Protein AF-A0A0P0FYY2-F1 (afdb_monomer_lite)

Organism: NCBI:txid246787

Radius of gyration: 13.15 Å; chains: 1; bounding box: 30×34×32 Å

Foldseek 3Di:
DDFDPDWDWAQFQVRDIDTFGKDFPPDADDQDQQKKKWKWFWADDPPDIATADIDIDNGVRVVSVCCVVPVVVSVVRGGMMTMDIGNDPVVVVVVSLRRLLRDDHNPSNVNPD

pLDDT: mean 89.32, std 8.77, range [57.56, 97.19]

Structure (mmCIF, N/CA/C/O backbone):
data_AF-A0A0P0FYY2-F1
#
_entry.id   AF-A0A0P0FYY2-F1
#
loop_
_atom_site.group_PDB
_atom_site.id
_atom_site.type_symbol
_atom_site.label_atom_id
_atom_site.label_alt_id
_atom_site.label_comp_id
_atom_site.label_asym_id
_atom_site.label_entity_id
_atom_site.label_seq_id
_atom_site.pdbx_PDB_ins_code
_atom_site.Cartn_x
_atom_site.Cartn_y
_atom_site.Cartn_z
_atom_site.occupancy
_atom_site.B_iso_or_equiv
_atom_site.auth_seq_id
_atom_site.auth_comp_id
_atom_site.auth_asym_id
_atom_site.auth_atom_id
_atom_site.pdbx_PDB_model_num
ATOM 1 N N . MET A 1 1 ? 0.618 16.946 -6.292 1.00 58.09 1 MET A N 1
ATOM 2 C CA . MET A 1 1 ? -0.198 16.665 -5.093 1.00 58.09 1 MET A CA 1
ATOM 3 C C . MET A 1 1 ? 0.631 16.918 -3.858 1.00 58.09 1 MET A C 1
ATOM 5 O O . MET A 1 1 ? 1.841 16.717 -3.945 1.00 58.09 1 MET A O 1
ATOM 9 N N . PRO A 1 2 ? 0.029 17.368 -2.750 1.00 66.56 2 PRO A N 1
ATOM 10 C CA . PRO A 1 2 ? 0.767 17.532 -1.512 1.00 66.56 2 PRO A CA 1
ATOM 11 C C . PRO A 1 2 ? 1.105 16.157 -0.928 1.00 66.56 2 PRO A C 1
ATOM 13 O O . PRO A 1 2 ? 0.234 15.304 -0.774 1.00 66.56 2 PRO A O 1
ATOM 16 N N . LEU A 1 3 ? 2.382 15.956 -0.610 1.00 69.25 3 LEU A N 1
ATOM 17 C CA . LEU A 1 3 ? 2.784 14.949 0.364 1.00 69.25 3 LEU A CA 1
ATOM 18 C C . LEU A 1 3 ? 2.114 15.304 1.696 1.00 69.25 3 LEU A C 1
ATOM 20 O O . LEU A 1 3 ? 2.135 16.473 2.093 1.00 69.25 3 LEU A O 1
ATOM 24 N N . VAL A 1 4 ? 1.529 14.322 2.375 1.00 71.56 4 VAL A N 1
ATOM 25 C CA . VAL A 1 4 ? 0.880 14.542 3.671 1.00 71.56 4 VAL A CA 1
ATOM 26 C C . VAL A 1 4 ? 1.762 13.987 4.781 1.00 71.56 4 VAL A C 1
ATOM 28 O O . VAL A 1 4 ? 2.378 12.938 4.636 1.00 71.56 4 VAL A O 1
ATOM 31 N N . THR A 1 5 ? 1.819 14.683 5.916 1.00 69.50 5 THR A N 1
ATOM 32 C CA . THR A 1 5 ? 2.609 14.297 7.098 1.00 69.50 5 THR A CA 1
ATOM 33 C C . THR A 1 5 ? 1.988 13.158 7.912 1.00 69.50 5 THR A C 1
ATOM 35 O O . THR A 1 5 ? 2.408 12.917 9.041 1.00 69.50 5 THR A O 1
ATOM 38 N N . ILE A 1 6 ? 0.980 12.464 7.379 1.00 76.81 6 ILE A N 1
ATOM 39 C CA . ILE A 1 6 ? 0.371 11.314 8.047 1.00 76.81 6 ILE A CA 1
ATOM 40 C C . ILE A 1 6 ? 1.313 10.118 7.885 1.00 76.81 6 ILE A C 1
ATOM 42 O O . ILE A 1 6 ? 1.547 9.697 6.752 1.00 76.81 6 ILE A O 1
ATOM 46 N N . PRO A 1 7 ? 1.839 9.539 8.980 1.00 80.25 7 PRO A N 1
ATOM 47 C CA . PRO A 1 7 ? 2.680 8.363 8.875 1.00 80.25 7 PRO A CA 1
ATOM 48 C C . PRO A 1 7 ? 1.823 7.127 8.582 1.00 80.25 7 PRO A C 1
ATOM 50 O O . PRO A 1 7 ? 0.819 6.861 9.260 1.00 80.25 7 PRO A O 1
ATOM 53 N N . LEU A 1 8 ? 2.266 6.352 7.595 1.00 89.56 8 LEU A N 1
ATOM 54 C CA . LEU A 1 8 ? 1.934 4.942 7.457 1.00 89.56 8 LEU A CA 1
ATOM 55 C C . LEU A 1 8 ? 3.217 4.150 7.715 1.00 89.56 8 LEU A C 1
ATOM 57 O O . LEU A 1 8 ? 4.142 4.162 6.902 1.00 89.56 8 LEU A O 1
ATOM 61 N N . GLN A 1 9 ? 3.251 3.501 8.873 1.00 89.56 9 GLN A N 1
ATOM 62 C CA . GLN A 1 9 ? 4.330 2.630 9.317 1.00 89.56 9 GLN A CA 1
ATOM 63 C C . GLN A 1 9 ? 3.756 1.220 9.401 1.00 89.56 9 GLN A C 1
ATOM 65 O O . GLN A 1 9 ? 2.776 1.005 10.118 1.00 89.56 9 GLN A O 1
ATOM 70 N N . LEU A 1 10 ? 4.334 0.287 8.648 1.00 94.81 10 LEU A N 1
ATOM 71 C CA . LEU A 1 10 ? 3.930 -1.118 8.654 1.00 94.81 10 LEU A CA 1
ATOM 72 C C . LEU A 1 10 ? 5.119 -1.994 9.024 1.00 94.81 10 LEU A C 1
ATOM 74 O O . LEU A 1 10 ? 6.254 -1.698 8.654 1.00 94.81 10 LEU A O 1
ATOM 78 N N . PHE A 1 11 ? 4.842 -3.088 9.723 1.00 96.25 11 PHE A N 1
ATOM 79 C CA . PHE A 1 11 ? 5.815 -4.146 9.953 1.00 96.25 11 PHE A CA 1
ATOM 80 C C . PHE A 1 11 ? 5.449 -5.324 9.062 1.00 96.25 11 PHE A C 1
ATOM 82 O O . PHE A 1 11 ? 4.296 -5.753 9.050 1.00 96.25 11 PHE A O 1
ATOM 89 N N . GLY A 1 12 ? 6.407 -5.820 8.288 1.00 95.88 12 GLY A N 1
ATOM 90 C CA . GLY A 1 12 ? 6.228 -7.077 7.573 1.00 95.88 12 GLY A CA 1
ATOM 91 C C . GLY A 1 12 ? 6.333 -8.274 8.516 1.00 95.88 12 GLY A C 1
ATOM 92 O O . GLY A 1 12 ? 6.660 -8.141 9.700 1.00 95.88 12 GLY A O 1
ATOM 93 N N . LYS A 1 13 ? 6.086 -9.471 7.989 1.00 96.38 13 LYS A N 1
ATOM 94 C CA . LYS A 1 13 ? 6.179 -10.730 8.738 1.00 96.38 13 LYS A CA 1
ATOM 95 C C . LYS A 1 13 ? 7.573 -10.967 9.315 1.00 96.38 13 LYS A C 1
ATOM 97 O O . LYS A 1 13 ? 7.709 -11.524 10.403 1.00 96.38 13 LYS A O 1
ATOM 102 N N . SER A 1 14 ? 8.606 -10.501 8.621 1.00 96.00 14 SER A N 1
ATOM 103 C CA . SER A 1 14 ? 9.998 -10.520 9.069 1.00 96.00 14 SER A CA 1
ATOM 104 C C . SER A 1 14 ? 10.301 -9.562 10.231 1.00 96.00 14 SER A C 1
ATOM 106 O O . SER A 1 14 ? 11.436 -9.529 10.705 1.00 96.00 14 SER A O 1
ATOM 108 N N . LEU A 1 15 ? 9.312 -8.783 10.693 1.00 95.62 15 LEU A N 1
ATOM 109 C CA . LEU A 1 15 ? 9.450 -7.659 11.628 1.00 95.62 15 LEU A CA 1
ATOM 110 C C . LEU A 1 15 ?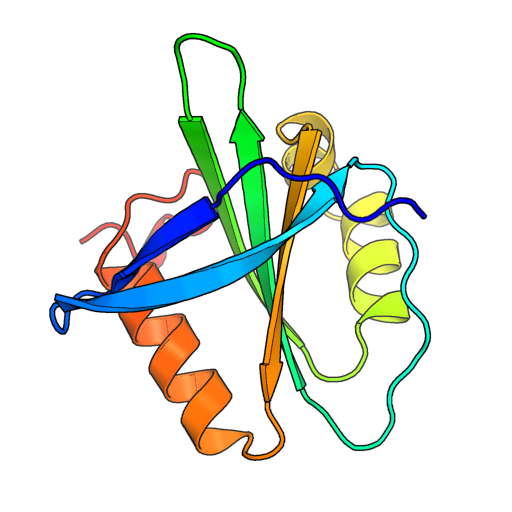 10.264 -6.483 11.067 1.00 95.62 15 LEU A C 1
ATOM 112 O O . LEU A 1 15 ? 10.586 -5.549 11.804 1.00 95.62 15 LEU A O 1
ATOM 116 N N . LYS A 1 16 ? 10.580 -6.498 9.767 1.00 96.94 16 LYS A N 1
ATOM 117 C CA . LYS A 1 16 ? 11.136 -5.341 9.068 1.00 96.94 16 LYS A CA 1
ATOM 118 C C . LYS A 1 16 ? 10.104 -4.219 9.034 1.00 96.94 16 LYS A C 1
ATOM 120 O O . LYS A 1 16 ? 8.931 -4.438 8.743 1.00 96.94 16 LYS A O 1
ATOM 125 N N . GLU A 1 17 ? 10.569 -3.013 9.322 1.00 96.38 17 GLU A N 1
ATOM 126 C CA . GLU A 1 17 ? 9.760 -1.804 9.279 1.00 96.38 17 GLU A CA 1
ATOM 127 C C . GLU A 1 17 ? 9.773 -1.179 7.877 1.00 96.38 17 GLU A C 1
ATOM 129 O O . GLU A 1 17 ? 10.832 -1.019 7.261 1.00 96.38 17 GLU A O 1
ATOM 134 N N . TYR A 1 18 ? 8.595 -0.776 7.402 1.00 96.44 18 TYR A N 1
ATOM 135 C CA . TYR A 1 18 ? 8.373 -0.130 6.115 1.00 96.44 18 TYR A CA 1
ATOM 136 C C . TYR A 1 18 ? 7.756 1.253 6.313 1.00 96.44 18 TYR A C 1
ATOM 138 O O . TYR A 1 18 ? 6.674 1.396 6.887 1.00 96.44 18 TYR A O 1
ATOM 146 N N . ASN A 1 19 ? 8.454 2.271 5.810 1.00 92.69 19 ASN A N 1
ATOM 147 C CA . ASN A 1 19 ? 8.070 3.673 5.922 1.00 92.69 19 ASN A CA 1
ATOM 148 C C . ASN A 1 19 ? 7.609 4.199 4.563 1.00 92.69 19 ASN A C 1
ATOM 150 O O . ASN A 1 19 ? 8.395 4.272 3.618 1.00 92.69 19 ASN A O 1
ATOM 154 N N . PHE A 1 20 ? 6.335 4.572 4.474 1.00 93.62 20 PHE A N 1
ATOM 155 C CA . PHE A 1 20 ? 5.716 4.993 3.222 1.00 93.62 20 PHE A CA 1
ATOM 156 C C . PHE A 1 20 ? 5.676 6.514 3.083 1.00 93.62 20 PHE A C 1
ATOM 158 O O . PHE A 1 20 ? 5.412 7.242 4.041 1.00 93.62 20 PHE A O 1
ATOM 165 N N . SER A 1 21 ? 5.846 6.992 1.850 1.00 92.12 21 SER A N 1
ATOM 166 C CA . SER A 1 21 ? 5.422 8.346 1.482 1.00 92.12 21 SER A CA 1
ATOM 167 C C . SER A 1 21 ? 3.915 8.345 1.235 1.00 92.12 21 SER A C 1
ATOM 169 O O . SER A 1 21 ? 3.442 7.570 0.408 1.00 92.12 21 SER A O 1
ATOM 171 N N . VAL A 1 22 ? 3.159 9.187 1.940 1.00 93.56 22 VAL A N 1
ATOM 172 C CA . VAL A 1 22 ? 1.686 9.148 1.934 1.00 93.56 22 VAL A CA 1
ATOM 173 C C . VAL A 1 22 ? 1.082 10.321 1.161 1.00 93.56 22 VAL A C 1
ATOM 175 O O . VAL A 1 22 ? 1.455 11.481 1.352 1.00 93.56 22 VAL A O 1
ATOM 178 N N . PHE A 1 23 ? 0.091 10.012 0.327 1.00 92.31 23 PHE A N 1
ATOM 179 C CA . PHE A 1 23 ? -0.674 10.962 -0.477 1.00 92.31 23 PHE A CA 1
ATOM 180 C C . PHE A 1 23 ? -2.178 10.770 -0.250 1.00 92.31 23 PHE A C 1
ATOM 182 O O . PHE A 1 23 ? -2.642 9.650 -0.050 1.00 92.31 23 PHE A O 1
ATOM 189 N N . THR A 1 24 ? -2.952 11.855 -0.295 1.00 92.69 24 THR A N 1
ATOM 190 C CA . THR A 1 24 ? -4.426 11.802 -0.326 1.00 92.69 24 THR A CA 1
ATOM 191 C C . THR A 1 24 ? -4.923 11.328 -1.682 1.00 92.69 24 THR A C 1
ATOM 193 O O . THR A 1 24 ? -4.372 11.741 -2.703 1.00 92.69 24 THR A O 1
ATOM 196 N N . LEU A 1 25 ? -6.003 10.550 -1.691 1.00 90.19 25 LEU A N 1
ATOM 197 C CA . LEU A 1 25 ? -6.736 10.221 -2.912 1.00 90.19 25 LEU A CA 1
ATOM 198 C C . LEU A 1 25 ? -7.750 11.330 -3.282 1.00 90.19 25 LEU A C 1
ATOM 200 O O . LEU A 1 25 ? -8.256 12.006 -2.381 1.00 90.19 25 LEU A O 1
ATOM 204 N N . PRO A 1 26 ? -8.067 11.525 -4.580 1.00 87.38 26 PRO A N 1
ATOM 205 C CA . PRO A 1 26 ? -7.492 10.828 -5.736 1.00 87.38 26 PRO A CA 1
ATOM 206 C C . PRO A 1 26 ? -6.036 11.237 -5.977 1.00 87.38 26 PRO A C 1
ATOM 208 O O . PRO A 1 26 ? -5.666 12.391 -5.740 1.00 87.38 26 PRO A O 1
ATOM 211 N N . ALA A 1 27 ? -5.219 10.282 -6.438 1.00 82.19 27 ALA A N 1
ATOM 212 C CA . ALA A 1 27 ? -3.788 10.485 -6.590 1.00 82.19 27 ALA A CA 1
ATOM 213 C C . ALA A 1 27 ? -3.259 10.211 -8.004 1.00 82.19 27 ALA A C 1
ATOM 215 O O . ALA A 1 27 ? -3.456 9.136 -8.550 1.00 82.19 27 ALA A O 1
ATOM 216 N N . THR A 1 28 ? -2.511 11.162 -8.570 1.00 80.12 28 THR A N 1
ATOM 217 C CA . THR A 1 28 ? -1.831 11.028 -9.868 1.00 80.12 28 THR A CA 1
ATOM 218 C C . THR A 1 28 ? -0.318 11.013 -9.694 1.00 80.12 28 THR A C 1
ATOM 220 O O . THR A 1 28 ? 0.254 11.950 -9.124 1.00 80.12 28 THR A O 1
ATOM 223 N N . PHE A 1 29 ? 0.345 10.013 -10.260 1.00 80.69 29 PHE A N 1
ATOM 224 C CA . PHE A 1 29 ? 1.801 9.890 -10.249 1.00 80.69 29 PHE A CA 1
ATOM 225 C C . PHE A 1 29 ? 2.350 10.092 -11.658 1.00 80.69 29 PHE A C 1
ATOM 227 O O . PHE A 1 29 ? 1.642 9.925 -12.649 1.00 80.69 29 PHE A O 1
ATOM 234 N N . LYS A 1 30 ? 3.617 10.496 -11.757 1.00 78.31 30 LYS A N 1
ATOM 235 C CA . LYS A 1 30 ? 4.309 10.531 -13.048 1.00 78.31 30 LYS A CA 1
ATOM 236 C C . LYS A 1 30 ? 4.927 9.158 -13.315 1.00 78.31 30 LYS A C 1
ATOM 238 O O . LYS A 1 30 ? 5.368 8.532 -12.352 1.00 78.31 30 LYS A O 1
ATOM 243 N N . PRO A 1 31 ? 5.002 8.709 -14.580 1.00 71.44 31 PRO A N 1
ATOM 244 C CA . PRO A 1 31 ? 5.804 7.545 -14.923 1.00 71.44 31 PRO A CA 1
ATOM 245 C C . PRO A 1 31 ? 7.242 7.761 -14.452 1.00 71.44 31 PRO A C 1
ATOM 247 O O . PRO A 1 31 ? 7.804 8.842 -14.654 1.00 71.44 31 PRO A O 1
ATOM 250 N N . VAL A 1 32 ? 7.827 6.744 -13.828 1.00 71.44 32 VAL A N 1
ATOM 251 C CA . VAL A 1 32 ? 9.249 6.730 -13.489 1.00 71.44 32 VAL A CA 1
ATOM 252 C C . VAL A 1 32 ? 9.823 5.460 -14.101 1.00 71.44 32 VAL A C 1
ATOM 254 O O . VAL A 1 32 ? 9.615 4.376 -13.576 1.00 71.44 32 VAL A O 1
ATOM 257 N N . GLU A 1 33 ? 10.485 5.591 -15.252 1.00 69.06 33 GLU A N 1
ATOM 258 C CA . GLU A 1 33 ? 10.857 4.450 -16.111 1.00 69.06 33 GLU A CA 1
ATOM 259 C C . GLU A 1 33 ? 11.850 3.466 -15.464 1.00 69.06 33 GLU A C 1
ATOM 261 O O . GLU A 1 33 ? 12.004 2.346 -15.941 1.00 69.06 33 GLU A O 1
ATOM 266 N N . GLU A 1 34 ? 12.501 3.855 -14.366 1.00 77.75 34 GLU A N 1
ATOM 267 C CA . GLU A 1 34 ? 13.577 3.084 -13.730 1.00 77.75 34 GLU A CA 1
ATOM 268 C C . GLU A 1 34 ? 13.189 2.446 -12.388 1.00 77.75 34 GLU A C 1
ATOM 270 O O . GLU A 1 34 ? 14.008 1.754 -11.784 1.00 77.75 34 GLU A O 1
ATOM 275 N N . PHE A 1 35 ? 11.966 2.670 -11.896 1.00 83.81 35 PHE A N 1
ATOM 276 C CA . PHE A 1 35 ? 11.573 2.224 -10.560 1.00 83.81 35 PHE A CA 1
ATOM 277 C C . PHE A 1 35 ? 10.246 1.474 -10.577 1.00 83.81 35 PHE A C 1
ATOM 279 O O . PHE A 1 35 ? 9.264 1.920 -11.164 1.00 83.81 35 PHE A O 1
ATOM 286 N N . GLY A 1 36 ? 10.203 0.357 -9.855 1.00 90.31 36 GLY A N 1
ATOM 287 C CA . GLY A 1 36 ? 8.945 -0.228 -9.415 1.00 90.31 36 GLY A CA 1
ATOM 288 C C . GLY A 1 36 ? 8.422 0.496 -8.178 1.00 90.31 36 GLY A C 1
ATOM 289 O O . GLY A 1 36 ? 9.185 1.116 -7.433 1.00 90.31 36 GLY A O 1
ATOM 290 N N . MET A 1 37 ? 7.119 0.417 -7.939 1.00 92.19 37 MET A N 1
ATOM 291 C CA . MET A 1 37 ? 6.494 0.989 -6.753 1.00 92.19 37 MET A CA 1
ATOM 292 C C . MET A 1 37 ? 5.706 -0.080 -6.022 1.00 92.19 37 MET A C 1
ATOM 294 O O . MET A 1 37 ? 4.877 -0.768 -6.614 1.00 92.19 37 MET A O 1
ATOM 298 N N . LEU A 1 38 ? 5.943 -0.162 -4.722 1.00 94.75 38 LEU A N 1
ATOM 299 C CA . LEU A 1 38 ? 5.055 -0.814 -3.779 1.00 94.75 38 LEU A CA 1
ATOM 300 C C . LEU A 1 38 ? 4.056 0.234 -3.290 1.00 94.75 38 LEU A C 1
ATOM 302 O O . LEU A 1 38 ? 4.470 1.315 -2.860 1.00 94.75 38 LEU A O 1
ATOM 306 N N . TYR A 1 39 ? 2.765 -0.074 -3.327 1.00 94.50 39 TYR A N 1
ATOM 307 C CA . TYR A 1 39 ? 1.716 0.806 -2.831 1.00 94.50 39 TYR A CA 1
ATOM 308 C C . TYR A 1 39 ? 0.764 0.104 -1.881 1.00 94.50 39 TYR A C 1
ATOM 310 O O . TYR A 1 39 ? 0.442 -1.071 -2.032 1.00 94.50 39 TYR A O 1
ATOM 318 N N . VAL A 1 40 ? 0.271 0.882 -0.924 1.00 96.31 40 VAL A N 1
ATOM 319 C CA . VAL A 1 40 ? -0.767 0.481 0.015 1.00 96.31 40 VAL A CA 1
ATOM 320 C C . VAL A 1 40 ? -1.897 1.496 -0.030 1.00 96.31 40 VAL A C 1
ATOM 322 O O . VAL A 1 40 ? -1.701 2.666 0.299 1.00 96.31 40 VAL A O 1
ATOM 325 N N . TYR A 1 41 ? -3.087 1.038 -0.399 1.00 96.44 41 TYR A N 1
ATOM 326 C CA . TYR A 1 41 ? -4.332 1.764 -0.202 1.00 96.44 41 TYR A CA 1
ATOM 327 C C . TYR A 1 41 ? -4.836 1.545 1.215 1.00 96.44 41 TYR A C 1
ATOM 329 O O . TYR A 1 41 ? -4.928 0.407 1.692 1.00 96.44 41 TYR A O 1
ATOM 337 N N . PHE A 1 42 ? -5.169 2.636 1.895 1.00 96.81 42 PHE A N 1
ATOM 338 C CA . PHE A 1 42 ? -5.658 2.564 3.259 1.00 96.81 42 PHE A CA 1
ATOM 339 C C . PHE A 1 4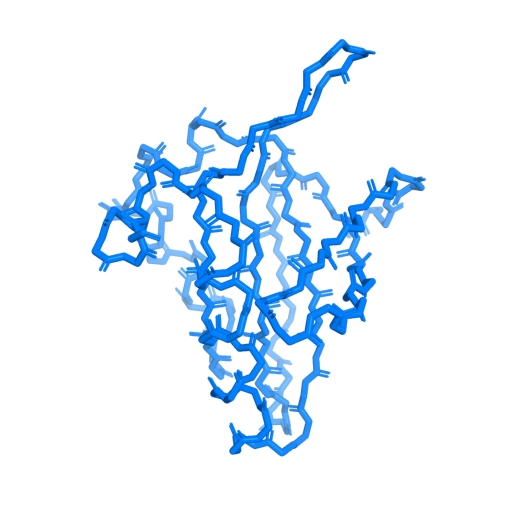2 ? -6.666 3.665 3.566 1.00 96.81 42 PHE A C 1
ATOM 341 O O . PHE A 1 42 ? -6.680 4.743 2.960 1.00 96.81 42 PHE A O 1
ATOM 348 N N . TYR A 1 43 ? -7.504 3.375 4.555 1.00 96.25 43 TYR A N 1
ATOM 349 C CA . TYR A 1 43 ? -8.342 4.363 5.205 1.00 96.25 43 TYR A CA 1
ATOM 350 C C . TYR A 1 43 ? -7.723 4.768 6.534 1.00 96.25 43 TYR A C 1
ATOM 352 O O . TYR A 1 43 ? -7.320 3.908 7.324 1.00 96.25 43 TYR A O 1
ATOM 360 N N . LYS A 1 44 ? -7.683 6.070 6.810 1.00 94.94 44 LYS A N 1
ATOM 361 C CA . LYS A 1 44 ? -7.290 6.584 8.121 1.00 94.94 44 LYS A CA 1
ATOM 362 C C . LYS A 1 44 ? -8.128 7.777 8.555 1.00 94.94 44 LYS A C 1
ATOM 364 O O . LYS A 1 44 ? -8.303 8.727 7.791 1.00 94.94 44 LYS A O 1
ATOM 369 N N . ASP A 1 45 ? -8.572 7.733 9.804 1.00 92.12 45 ASP A N 1
ATOM 370 C CA . ASP A 1 45 ? -9.120 8.863 10.553 1.00 92.12 45 ASP A CA 1
ATOM 371 C C . ASP A 1 45 ? -8.400 9.001 11.911 1.00 92.12 45 ASP A C 1
ATOM 373 O O . ASP A 1 45 ? -7.331 8.421 12.120 1.00 92.12 45 ASP A O 1
ATOM 377 N N . GLU A 1 46 ? -8.947 9.802 12.827 1.00 87.94 46 GLU A N 1
ATOM 378 C CA . GLU A 1 46 ? -8.355 10.047 14.150 1.00 87.94 46 GLU A CA 1
ATOM 379 C C . GLU A 1 46 ? -8.283 8.797 15.047 1.00 87.94 46 GLU A C 1
ATOM 381 O O . GLU A 1 46 ? -7.487 8.751 15.983 1.00 87.94 46 GLU A O 1
ATOM 386 N N . THR A 1 47 ? -9.103 7.784 14.776 1.00 89.06 47 THR A N 1
ATOM 387 C CA . THR A 1 47 ? -9.326 6.624 15.652 1.0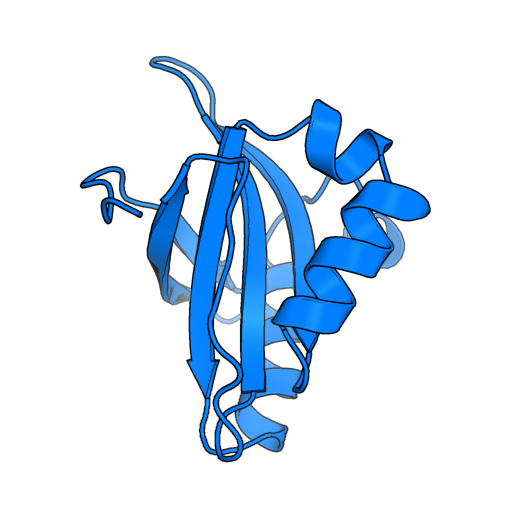0 89.06 47 THR A CA 1
ATOM 388 C C . THR A 1 47 ? -8.937 5.302 15.011 1.00 89.06 47 THR A C 1
ATOM 390 O O . THR A 1 47 ? -8.613 4.346 15.712 1.00 89.06 47 THR A O 1
ATOM 393 N N . THR A 1 48 ? -8.976 5.239 13.683 1.00 91.00 48 THR A N 1
ATOM 394 C CA . THR A 1 48 ? -8.967 3.986 12.945 1.00 91.00 48 THR A CA 1
ATOM 395 C C . THR A 1 48 ? -7.994 4.066 11.780 1.00 91.00 48 THR A C 1
ATOM 397 O O . THR A 1 48 ? -7.931 5.051 11.048 1.00 91.00 48 THR A O 1
ATOM 400 N N . THR A 1 49 ? -7.227 2.994 11.589 1.00 94.44 49 THR A N 1
ATOM 401 C CA . THR A 1 49 ? -6.469 2.735 10.361 1.00 94.44 49 THR A CA 1
ATOM 402 C C . THR A 1 49 ? -6.900 1.375 9.828 1.00 94.44 49 THR A C 1
ATOM 404 O O . THR A 1 49 ? -6.859 0.391 10.562 1.00 94.44 49 THR A O 1
ATOM 407 N N . ARG A 1 50 ? -7.332 1.324 8.568 1.00 96.19 50 ARG A N 1
ATOM 408 C CA . ARG A 1 50 ? -7.731 0.094 7.874 1.00 96.19 50 ARG A CA 1
ATOM 409 C C . ARG A 1 50 ? -6.886 -0.070 6.625 1.00 96.19 50 ARG A C 1
ATOM 411 O O . ARG A 1 50 ? -6.824 0.841 5.802 1.00 96.19 50 ARG A O 1
ATOM 418 N N . LEU A 1 51 ? -6.248 -1.225 6.491 1.00 97.12 51 LEU A N 1
ATOM 419 C CA . LEU A 1 51 ? -5.445 -1.566 5.326 1.00 97.12 51 LEU A CA 1
ATOM 420 C C . LEU A 1 51 ? -6.350 -2.223 4.288 1.00 97.12 51 LEU A C 1
ATOM 422 O O . LEU A 1 51 ? -6.907 -3.294 4.523 1.00 97.12 51 LEU A O 1
ATOM 426 N N . ILE A 1 52 ? -6.531 -1.559 3.151 1.00 97.19 52 ILE A N 1
ATOM 427 C CA . ILE A 1 52 ? -7.502 -1.991 2.148 1.00 97.19 52 ILE A CA 1
ATOM 428 C C . ILE A 1 52 ? -6.833 -2.941 1.164 1.00 97.19 52 ILE A C 1
ATOM 430 O O . ILE A 1 52 ? -7.255 -4.089 1.034 1.00 97.19 52 ILE A O 1
ATOM 434 N N . TYR A 1 53 ? -5.762 -2.484 0.514 1.00 96.56 53 TYR A N 1
ATOM 435 C CA . TYR A 1 53 ? -5.050 -3.256 -0.500 1.00 96.56 53 TYR A CA 1
ATOM 436 C C . TYR A 1 53 ? -3.562 -2.915 -0.522 1.00 96.56 53 TYR A C 1
ATOM 438 O O . TYR A 1 53 ? -3.194 -1.751 -0.376 1.00 96.56 53 TYR A O 1
ATOM 446 N N . CYS A 1 54 ? -2.720 -3.914 -0.754 1.00 96.19 54 CYS A N 1
ATOM 447 C CA . CYS A 1 54 ? -1.305 -3.770 -1.068 1.00 96.19 54 CYS A CA 1
ATOM 448 C C . CYS A 1 54 ? -1.028 -4.387 -2.437 1.00 96.19 54 CYS A C 1
ATOM 450 O O . CYS A 1 54 ? -1.561 -5.450 -2.770 1.00 96.19 54 CYS A O 1
ATOM 452 N N . GLY A 1 55 ? -0.188 -3.718 -3.217 1.00 94.50 55 GLY A N 1
ATOM 453 C CA . GLY A 1 55 ? 0.278 -4.230 -4.492 1.00 94.50 55 GLY A CA 1
ATOM 454 C C . GLY A 1 55 ? 1.602 -3.613 -4.907 1.00 94.50 55 GLY A C 1
ATOM 455 O O . GLY A 1 55 ? 2.105 -2.665 -4.297 1.00 94.50 55 GLY A O 1
ATOM 456 N N . LYS A 1 56 ? 2.150 -4.142 -5.994 1.00 93.69 56 LYS A N 1
ATOM 457 C CA . LYS A 1 56 ? 3.314 -3.589 -6.681 1.00 93.69 56 LYS A CA 1
ATOM 458 C C . LYS A 1 56 ? 3.047 -3.442 -8.171 1.00 93.69 56 LYS A C 1
ATOM 460 O O . LYS A 1 56 ? 2.283 -4.216 -8.742 1.00 93.69 56 LYS A O 1
ATOM 465 N N . ASP A 1 57 ? 3.691 -2.472 -8.805 1.00 92.00 57 ASP A N 1
ATOM 466 C CA . ASP A 1 57 ? 3.682 -2.339 -10.265 1.00 92.00 57 ASP A CA 1
ATOM 467 C C . ASP A 1 57 ? 4.933 -1.573 -10.744 1.00 92.00 57 ASP A C 1
ATOM 469 O O . ASP A 1 57 ? 5.655 -0.974 -9.945 1.00 92.00 57 ASP A O 1
ATOM 473 N N . THR A 1 58 ? 5.227 -1.617 -12.039 1.00 88.19 58 THR A N 1
ATOM 474 C CA . THR A 1 58 ? 6.280 -0.821 -12.694 1.00 88.19 58 THR A CA 1
ATOM 475 C C . THR A 1 58 ? 5.704 0.304 -13.558 1.00 88.19 58 THR A C 1
ATOM 477 O O . THR A 1 58 ? 6.414 1.252 -13.878 1.00 88.19 58 THR A O 1
ATOM 480 N N . ASN A 1 59 ? 4.409 0.261 -13.888 1.00 86.12 59 ASN A N 1
ATOM 481 C CA . ASN A 1 59 ? 3.684 1.308 -14.598 1.00 86.12 59 ASN A CA 1
ATOM 482 C C . ASN A 1 59 ? 2.549 1.876 -13.735 1.00 86.12 59 ASN A C 1
ATOM 484 O O . ASN A 1 59 ? 1.362 1.612 -13.923 1.00 86.12 59 ASN A O 1
ATOM 488 N N . ILE A 1 60 ? 2.945 2.698 -12.769 1.00 82.56 60 ILE A N 1
ATOM 489 C CA . ILE A 1 60 ? 2.058 3.194 -11.714 1.00 82.56 60 ILE A CA 1
ATOM 490 C C . ILE A 1 60 ? 0.885 4.028 -12.220 1.00 82.56 60 ILE A C 1
ATOM 492 O O . ILE A 1 60 ? -0.228 3.789 -11.750 1.00 82.56 60 ILE A O 1
ATOM 496 N N . PRO A 1 61 ? 1.075 4.989 -13.146 1.00 84.50 61 PRO A N 1
ATOM 497 C CA . PRO A 1 61 ? -0.045 5.779 -13.642 1.00 84.50 61 PRO A CA 1
ATOM 498 C C . PRO A 1 61 ? -1.121 4.892 -14.268 1.00 84.50 61 PRO A C 1
ATOM 500 O O . PRO A 1 61 ? -2.288 5.021 -13.915 1.00 84.50 61 PRO A O 1
ATOM 503 N N . GLN A 1 62 ? -0.715 3.926 -15.101 1.00 86.50 62 GLN A N 1
ATOM 504 C CA . GLN A 1 62 ? -1.650 2.983 -15.708 1.00 86.50 62 GLN A CA 1
ATOM 505 C C . GLN A 1 62 ? -2.350 2.127 -14.651 1.00 86.50 62 GLN A C 1
ATOM 507 O O . GLN A 1 62 ? -3.562 1.947 -14.711 1.00 86.50 62 GLN A O 1
ATOM 512 N N . ARG A 1 63 ? -1.609 1.633 -13.653 1.00 88.75 63 ARG A N 1
ATOM 513 C CA . ARG A 1 63 ? -2.179 0.778 -12.609 1.00 88.75 63 ARG A CA 1
ATOM 514 C C . ARG A 1 63 ? -3.225 1.500 -11.756 1.00 88.75 63 ARG A C 1
ATOM 516 O O . ARG A 1 63 ? -4.222 0.896 -11.371 1.00 88.75 63 ARG A O 1
ATOM 523 N N . LEU A 1 64 ? -3.013 2.782 -11.467 1.00 84.44 64 LEU A N 1
ATOM 524 C CA . LEU A 1 64 ? -3.992 3.619 -10.767 1.00 84.44 64 LEU A CA 1
ATOM 525 C C . LEU A 1 64 ? -5.251 3.839 -11.605 1.00 84.44 64 LEU A C 1
ATOM 527 O O . LEU A 1 64 ? -6.351 3.680 -11.084 1.00 84.44 64 LEU A O 1
ATOM 531 N N . GLU A 1 65 ? -5.097 4.140 -12.896 1.00 86.38 65 GLU A N 1
ATOM 532 C CA . GLU A 1 65 ? -6.230 4.267 -13.821 1.00 86.38 65 GLU A CA 1
ATOM 533 C C . GLU A 1 65 ? -7.027 2.960 -13.930 1.00 86.38 65 GLU A C 1
ATOM 535 O O . GLU A 1 65 ? -8.259 2.977 -13.954 1.00 86.38 65 GLU A O 1
ATOM 540 N N . ASP A 1 66 ? -6.338 1.818 -13.959 1.00 88.94 66 ASP A N 1
ATOM 541 C CA . ASP A 1 66 ? -6.976 0.503 -13.977 1.00 88.94 66 ASP A CA 1
ATOM 542 C C . ASP A 1 66 ? -7.772 0.259 -12.689 1.00 88.94 66 ASP A C 1
ATOM 544 O O . ASP A 1 66 ? -8.917 -0.175 -12.766 1.00 88.94 66 ASP A O 1
ATOM 548 N N . HIS A 1 67 ? -7.240 0.615 -11.516 1.00 89.44 67 HIS A N 1
ATOM 549 C CA . HIS A 1 67 ? -7.986 0.508 -10.258 1.00 89.44 67 HIS A CA 1
ATOM 550 C C . HIS A 1 67 ? -9.203 1.443 -10.198 1.00 89.44 67 HIS A C 1
ATOM 552 O O . HIS A 1 67 ? -10.268 1.034 -9.742 1.00 89.44 67 HIS A O 1
ATOM 558 N N . GLU A 1 68 ? -9.096 2.677 -10.694 1.00 86.50 68 GLU A N 1
ATOM 559 C CA . GLU A 1 68 ? -10.243 3.595 -10.777 1.00 86.50 68 GLU A CA 1
ATOM 560 C C . GLU A 1 68 ? -11.344 3.082 -11.722 1.00 86.50 68 GLU A C 1
ATOM 562 O O . GLU A 1 68 ? -12.535 3.356 -11.519 1.00 86.50 68 GLU A O 1
ATOM 567 N N . ARG A 1 69 ? -10.962 2.337 -12.765 1.00 87.75 69 ARG A N 1
ATOM 568 C CA . ARG A 1 69 ? -11.891 1.775 -13.749 1.00 87.75 69 ARG A CA 1
ATOM 569 C C . ARG A 1 69 ? -12.510 0.458 -13.279 1.00 87.75 69 ARG A C 1
ATOM 571 O O . ARG A 1 69 ? -13.734 0.321 -13.345 1.00 87.75 69 ARG A O 1
ATOM 578 N N . ASP A 1 70 ? -11.674 -0.467 -12.820 1.00 90.19 70 ASP A N 1
ATOM 579 C CA . ASP A 1 70 ? -11.992 -1.888 -12.673 1.00 90.19 70 ASP A CA 1
ATOM 580 C C . ASP A 1 70 ? -12.130 -2.323 -11.198 1.00 90.19 70 ASP A C 1
ATOM 582 O O . ASP A 1 70 ? -12.945 -3.196 -10.908 1.00 90.19 70 ASP A O 1
ATOM 586 N N . ASP A 1 71 ? -11.438 -1.662 -10.257 1.00 88.69 71 ASP A N 1
ATOM 587 C CA . ASP A 1 71 ? -11.394 -2.015 -8.822 1.00 88.69 71 ASP A CA 1
ATOM 588 C C . ASP A 1 71 ? -11.869 -0.857 -7.920 1.00 88.69 71 ASP A C 1
ATOM 590 O O . ASP A 1 71 ? -11.221 -0.454 -6.945 1.00 88.69 71 ASP A O 1
ATOM 594 N N . LYS A 1 72 ? -13.024 -0.277 -8.263 1.00 88.00 72 LYS A N 1
ATOM 595 C CA . LYS A 1 72 ? -13.569 0.910 -7.577 1.00 88.00 72 LYS A CA 1
ATOM 596 C C . LYS A 1 72 ? -13.751 0.728 -6.079 1.00 88.00 72 LYS A C 1
ATOM 598 O O . LYS A 1 72 ? -13.630 1.692 -5.336 1.00 88.00 72 LYS A O 1
ATOM 603 N N . ASP A 1 73 ? -14.023 -0.488 -5.628 1.00 92.19 73 ASP A N 1
ATOM 604 C CA . ASP A 1 73 ? -14.196 -0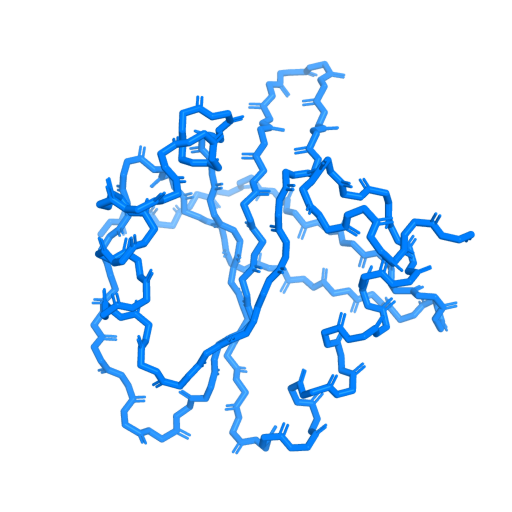.808 -4.217 1.00 92.19 73 ASP A CA 1
ATOM 605 C C . ASP A 1 73 ? -12.904 -0.637 -3.399 1.00 92.19 73 ASP A C 1
ATOM 607 O O . ASP A 1 73 ? -12.987 -0.342 -2.208 1.00 92.19 73 ASP A O 1
ATOM 611 N N . ILE A 1 74 ? -11.721 -0.775 -4.012 1.00 92.62 74 ILE A N 1
ATOM 612 C CA . ILE A 1 74 ? -10.435 -0.434 -3.380 1.00 92.62 74 ILE A CA 1
ATOM 613 C C . ILE A 1 74 ? -10.334 1.083 -3.184 1.00 92.62 74 ILE A C 1
ATOM 615 O O . ILE A 1 74 ? -9.979 1.551 -2.097 1.00 92.62 74 ILE A O 1
ATOM 619 N N . ILE A 1 75 ? -10.659 1.846 -4.231 1.00 90.62 75 ILE A N 1
ATOM 620 C CA . ILE A 1 75 ? -10.550 3.310 -4.244 1.00 90.62 75 ILE A CA 1
ATOM 621 C C . ILE A 1 75 ? -11.580 3.946 -3.305 1.00 90.62 75 ILE A C 1
ATOM 623 O O . ILE A 1 75 ? -11.222 4.778 -2.480 1.00 90.62 75 ILE A O 1
ATOM 627 N N . GLU A 1 76 ? -12.842 3.523 -3.373 1.00 92.88 76 GLU A N 1
ATOM 628 C CA . GLU A 1 76 ? -13.940 4.041 -2.547 1.00 92.88 76 GLU A CA 1
ATOM 629 C C . GLU A 1 76 ? -13.764 3.720 -1.056 1.00 92.88 76 GLU A C 1
ATOM 631 O O . GLU A 1 76 ? -14.215 4.484 -0.201 1.00 92.88 76 GLU A O 1
ATOM 636 N N . ALA A 1 77 ? -13.090 2.615 -0.725 1.00 95.38 77 ALA A N 1
ATOM 637 C CA . ALA A 1 77 ? -12.791 2.253 0.658 1.00 95.38 77 ALA A CA 1
ATOM 638 C C . ALA A 1 77 ? -11.581 3.002 1.243 1.00 95.38 77 ALA A C 1
ATOM 640 O O . ALA A 1 77 ? -11.322 2.867 2.438 1.00 95.38 77 ALA A O 1
ATOM 641 N N . SER A 1 78 ? -10.850 3.782 0.440 1.00 95.81 78 SER A N 1
ATOM 642 C CA . SER A 1 78 ? -9.571 4.391 0.817 1.00 95.81 78 SER A CA 1
ATOM 643 C C . SER A 1 78 ? -9.623 5.917 0.747 1.00 95.81 78 SER A C 1
ATOM 645 O O . SER A 1 78 ? -10.282 6.499 -0.107 1.00 95.81 78 SER A O 1
ATOM 647 N N . ASN A 1 79 ? -8.883 6.596 1.624 1.00 95.44 79 ASN A N 1
ATOM 648 C CA . ASN A 1 79 ? -8.665 8.049 1.530 1.00 95.44 79 ASN A CA 1
ATOM 649 C C . ASN A 1 79 ? -7.188 8.419 1.335 1.00 95.44 79 ASN A C 1
ATOM 651 O O . ASN A 1 79 ? -6.883 9.566 0.993 1.00 95.44 79 ASN A O 1
ATOM 655 N N . TYR A 1 80 ? -6.281 7.449 1.477 1.00 95.44 80 TYR A N 1
ATOM 656 C CA . TYR A 1 80 ? -4.852 7.626 1.266 1.00 95.44 80 TYR A CA 1
ATOM 657 C C . TYR A 1 80 ? -4.238 6.479 0.461 1.00 95.44 80 TYR A C 1
ATOM 659 O O . TYR A 1 80 ? -4.734 5.349 0.444 1.00 95.44 80 TYR A O 1
ATOM 667 N N . ILE A 1 81 ? -3.101 6.788 -0.157 1.00 94.81 81 ILE A N 1
ATOM 668 C CA . ILE A 1 81 ? -2.173 5.824 -0.739 1.00 94.81 81 ILE A CA 1
ATOM 669 C C . ILE A 1 81 ? -0.769 6.077 -0.179 1.00 94.81 81 ILE A C 1
ATOM 671 O O . ILE A 1 81 ? -0.259 7.199 -0.214 1.00 94.81 81 ILE A O 1
ATOM 675 N N . GLY A 1 82 ? -0.155 5.038 0.379 1.00 94.69 82 GLY A N 1
ATOM 676 C CA . GLY A 1 82 ? 1.248 5.022 0.779 1.00 94.69 82 GLY A CA 1
ATOM 677 C C . GLY A 1 82 ? 2.089 4.386 -0.318 1.00 94.69 82 GLY A C 1
ATOM 678 O O . GLY A 1 82 ? 1.678 3.370 -0.867 1.00 94.69 82 GLY A O 1
ATOM 679 N N . VAL A 1 83 ? 3.262 4.944 -0.623 1.00 93.12 83 VAL A N 1
ATOM 680 C CA . VAL A 1 83 ? 4.156 4.409 -1.664 1.00 93.12 83 VAL A CA 1
ATOM 681 C C . VAL A 1 83 ? 5.615 4.293 -1.214 1.00 93.12 83 VAL A C 1
ATOM 683 O O . VAL A 1 83 ? 6.105 5.120 -0.437 1.00 93.12 83 VAL A O 1
ATOM 686 N N . ILE A 1 84 ? 6.312 3.289 -1.750 1.00 93.50 84 ILE A N 1
ATOM 687 C CA . ILE A 1 84 ? 7.769 3.106 -1.675 1.00 93.50 84 ILE A CA 1
ATOM 688 C C . ILE A 1 84 ? 8.279 2.779 -3.084 1.00 93.50 84 ILE A C 1
ATOM 690 O O . ILE A 1 84 ? 7.697 1.945 -3.776 1.00 93.50 84 ILE A O 1
ATOM 694 N N . TYR A 1 85 ? 9.369 3.421 -3.505 1.00 91.56 85 TYR A N 1
ATOM 695 C CA . TYR A 1 85 ? 9.999 3.186 -4.807 1.00 91.56 85 TYR A CA 1
ATOM 696 C C . TYR A 1 85 ? 11.194 2.240 -4.680 1.00 91.56 85 TYR A C 1
ATOM 698 O O . TYR A 1 85 ? 11.993 2.361 -3.752 1.00 91.56 85 TYR A O 1
ATOM 706 N N . TYR A 1 86 ? 11.342 1.339 -5.647 1.00 92.69 86 TYR A N 1
ATOM 707 C CA . TYR A 1 86 ? 12.372 0.306 -5.689 1.00 92.69 86 TYR A CA 1
ATOM 708 C C . TYR A 1 86 ? 13.088 0.306 -7.036 1.00 92.69 86 TYR A C 1
ATOM 710 O O . TYR A 1 86 ? 12.444 0.241 -8.079 1.00 92.69 86 TYR A O 1
ATOM 718 N N . ALA A 1 87 ? 14.423 0.330 -7.014 1.00 91.69 87 ALA A N 1
ATOM 719 C CA . ALA A 1 87 ? 15.243 0.115 -8.211 1.00 91.69 87 ALA A CA 1
ATOM 720 C C . ALA A 1 87 ? 15.441 -1.383 -8.517 1.00 91.69 87 ALA A C 1
ATOM 722 O O . ALA A 1 87 ? 15.579 -1.775 -9.671 1.00 91.69 87 ALA A O 1
ATOM 723 N N . ASP A 1 88 ? 15.457 -2.230 -7.481 1.00 93.00 88 ASP A N 1
ATOM 724 C CA . ASP A 1 88 ? 15.568 -3.683 -7.624 1.00 93.00 88 ASP A CA 1
ATOM 725 C C . ASP A 1 88 ? 14.184 -4.333 -7.555 1.00 93.00 88 ASP A C 1
ATOM 727 O O . ASP A 1 88 ? 13.531 -4.341 -6.508 1.00 93.00 88 ASP A O 1
ATOM 731 N N . TYR A 1 89 ? 13.762 -4.918 -8.676 1.00 89.56 89 TYR A N 1
ATOM 732 C CA . TYR A 1 89 ? 12.484 -5.609 -8.772 1.00 89.56 89 TYR A CA 1
ATOM 733 C C . TYR A 1 89 ? 12.403 -6.822 -7.840 1.00 89.56 89 TYR A C 1
ATOM 735 O O . TYR A 1 89 ? 11.366 -7.046 -7.233 1.0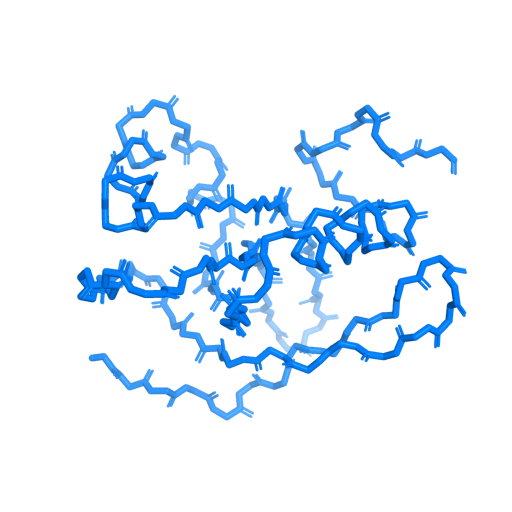0 89.56 89 TYR A O 1
ATOM 743 N N . LYS A 1 90 ? 13.492 -7.572 -7.629 1.00 93.00 90 LYS A N 1
ATOM 744 C CA . LYS A 1 90 ? 13.454 -8.737 -6.727 1.00 93.00 90 LYS A CA 1
ATOM 745 C C . LYS A 1 90 ? 13.206 -8.322 -5.283 1.00 93.00 90 LYS A C 1
ATOM 747 O O . LYS A 1 90 ? 12.478 -9.001 -4.562 1.00 93.00 90 LYS A O 1
ATOM 752 N N . GLN A 1 91 ? 13.791 -7.199 -4.868 1.00 95.50 91 GLN A N 1
ATOM 753 C CA . GLN A 1 91 ? 13.550 -6.646 -3.539 1.00 95.50 91 GLN A CA 1
ATOM 754 C C . GLN A 1 91 ? 12.109 -6.145 -3.398 1.00 95.50 91 GLN A C 1
ATOM 756 O O . GLN A 1 91 ? 11.495 -6.390 -2.363 1.00 95.50 91 GLN A O 1
ATOM 761 N N . LEU A 1 92 ? 11.562 -5.500 -4.435 1.00 94.44 92 LEU A N 1
ATOM 762 C CA . LEU A 1 92 ? 10.155 -5.094 -4.482 1.00 94.44 92 LEU A CA 1
ATOM 763 C C . LEU A 1 92 ? 9.221 -6.294 -4.289 1.00 94.44 92 LEU A C 1
ATOM 765 O O . LEU A 1 92 ? 8.291 -6.226 -3.491 1.00 94.44 92 LEU A O 1
ATOM 769 N N . GLU A 1 93 ? 9.472 -7.396 -5.002 1.00 94.44 93 GLU A N 1
ATOM 770 C CA . GLU A 1 93 ? 8.653 -8.601 -4.878 1.00 94.44 93 GLU A CA 1
ATOM 771 C C . GLU A 1 93 ? 8.729 -9.219 -3.482 1.00 94.44 93 GLU A C 1
ATOM 773 O O . GLU A 1 93 ? 7.697 -9.595 -2.930 1.00 94.44 93 GLU A O 1
ATOM 778 N N . ALA A 1 94 ? 9.931 -9.313 -2.911 1.00 96.19 94 ALA A N 1
ATOM 779 C CA . ALA A 1 94 ? 10.121 -9.867 -1.577 1.00 96.19 94 ALA A CA 1
ATOM 780 C C . ALA A 1 94 ? 9.449 -9.007 -0.495 1.00 96.19 94 ALA A C 1
ATOM 782 O O . ALA A 1 94 ? 8.809 -9.543 0.407 1.00 96.19 94 ALA A O 1
ATOM 783 N N . ASP A 1 95 ? 9.569 -7.682 -0.600 1.00 97.00 95 ASP A N 1
ATOM 784 C CA . ASP A 1 95 ? 8.995 -6.751 0.371 1.00 97.00 95 ASP A CA 1
ATOM 785 C C . ASP A 1 95 ? 7.464 -6.694 0.295 1.00 97.00 95 ASP A C 1
ATOM 787 O O . ASP A 1 95 ? 6.812 -6.594 1.331 1.00 97.00 95 ASP A O 1
ATOM 791 N N . GLU A 1 96 ? 6.876 -6.819 -0.899 1.00 96.56 96 GLU A N 1
ATOM 792 C CA . GLU A 1 96 ? 5.422 -6.942 -1.047 1.00 96.56 96 GLU A CA 1
ATOM 793 C C . GLU A 1 96 ? 4.883 -8.159 -0.292 1.00 96.56 96 GLU A C 1
ATOM 795 O O . GLU A 1 96 ? 3.940 -8.029 0.489 1.00 96.56 96 GLU A O 1
ATOM 800 N N . VAL A 1 97 ? 5.502 -9.326 -0.489 1.00 95.88 97 VAL A N 1
ATOM 801 C CA . VAL A 1 97 ? 5.097 -10.562 0.191 1.00 95.88 97 VAL A CA 1
ATOM 802 C C . VAL A 1 97 ? 5.264 -10.426 1.702 1.00 95.88 97 VAL A C 1
ATOM 804 O O . VAL A 1 97 ? 4.355 -10.784 2.445 1.00 95.88 97 VAL A O 1
ATOM 807 N N . ASP A 1 98 ? 6.380 -9.862 2.168 1.00 96.88 98 ASP A N 1
ATOM 808 C CA . ASP A 1 98 ? 6.623 -9.684 3.602 1.00 96.88 98 ASP A CA 1
ATOM 809 C C . ASP A 1 98 ? 5.564 -8.788 4.265 1.00 96.88 98 ASP A C 1
ATOM 811 O O . ASP A 1 98 ? 5.080 -9.094 5.355 1.00 96.88 98 ASP A O 1
ATOM 815 N N . ILE A 1 99 ? 5.157 -7.705 3.596 1.00 96.94 99 ILE A N 1
ATOM 816 C CA . ILE A 1 99 ? 4.104 -6.802 4.081 1.00 96.94 99 ILE A CA 1
ATOM 817 C C . ILE A 1 99 ? 2.741 -7.490 4.062 1.00 96.94 99 ILE A C 1
ATOM 819 O O . ILE A 1 99 ? 2.007 -7.399 5.048 1.00 96.94 99 ILE A O 1
ATOM 823 N N . LEU A 1 100 ? 2.407 -8.172 2.964 1.00 96.50 100 LEU A N 1
ATOM 824 C CA . LEU A 1 100 ? 1.140 -8.883 2.801 1.00 96.50 100 LEU A CA 1
ATOM 825 C C . LEU A 1 100 ? 0.956 -9.977 3.853 1.00 96.50 100 LEU A C 1
ATOM 827 O O . LEU A 1 100 ? -0.126 -10.102 4.407 1.00 96.50 100 LEU A O 1
ATOM 831 N N . GLU A 1 101 ? 2.003 -10.741 4.158 1.00 95.00 101 GLU A N 1
ATOM 832 C CA . GLU A 1 101 ? 1.933 -11.802 5.167 1.00 95.00 101 GLU A CA 1
ATOM 833 C C . GLU A 1 101 ? 2.064 -11.281 6.610 1.00 95.00 101 GLU A C 1
ATOM 835 O O . GLU A 1 101 ? 1.799 -12.018 7.558 1.00 95.00 101 GLU A O 1
ATOM 840 N N . GLY A 1 102 ? 2.513 -10.037 6.799 1.00 94.94 102 GLY A N 1
ATOM 841 C CA . GLY A 1 102 ? 2.659 -9.408 8.115 1.00 94.94 102 GLY A CA 1
ATOM 842 C C . GLY A 1 102 ? 1.436 -8.619 8.582 1.00 94.94 102 GLY A C 1
ATOM 843 O O . GLY A 1 102 ? 1.379 -8.219 9.743 1.00 94.94 102 GLY A O 1
ATOM 844 N N . ASN A 1 103 ? 0.473 -8.357 7.694 1.00 95.31 103 ASN A N 1
ATOM 845 C CA . ASN A 1 103 ? -0.636 -7.440 7.948 1.00 95.31 103 ASN A CA 1
ATOM 846 C C . ASN A 1 103 ? -1.951 -7.988 7.386 1.00 95.31 103 ASN A C 1
ATOM 848 O O . ASN A 1 103 ? -1.968 -8.683 6.379 1.00 95.31 103 ASN A O 1
ATOM 852 N N . SER A 1 104 ? -3.077 -7.627 8.004 1.00 94.75 104 SER A N 1
ATOM 853 C CA . SER A 1 104 ? -4.401 -8.025 7.515 1.00 94.75 104 SER A CA 1
ATOM 854 C C . SER A 1 104 ? -4.972 -6.981 6.558 1.00 94.75 104 SER A C 1
ATOM 856 O O . SER A 1 104 ? -5.379 -5.901 6.989 1.00 94.75 104 SER A O 1
ATOM 858 N N . PHE A 1 105 ? -5.032 -7.321 5.271 1.00 96.44 105 PHE A N 1
ATOM 859 C CA . PHE A 1 105 ? -5.618 -6.476 4.228 1.00 96.44 105 PHE A CA 1
ATOM 860 C C . PHE A 1 105 ? -7.035 -6.931 3.886 1.00 96.44 105 PHE A C 1
ATOM 862 O O . PHE A 1 105 ? -7.302 -8.123 3.747 1.00 96.44 105 PHE A O 1
ATOM 869 N N . GLU A 1 106 ? -7.955 -5.992 3.688 1.00 95.62 106 GLU A N 1
ATOM 870 C CA . GLU A 1 106 ? -9.352 -6.324 3.375 1.00 95.62 106 GLU A CA 1
ATOM 871 C C . GLU A 1 106 ? -9.530 -6.979 2.001 1.00 95.62 106 GLU A C 1
ATOM 873 O O . GLU A 1 106 ? -10.449 -7.778 1.817 1.00 95.62 106 GLU A O 1
ATOM 878 N N . LYS A 1 107 ? -8.670 -6.637 1.034 1.00 93.12 107 LYS A N 1
ATOM 879 C CA . LYS A 1 107 ? -8.792 -7.078 -0.363 1.00 93.12 107 LYS A CA 1
ATOM 880 C C . LYS A 1 107 ? -7.740 -8.104 -0.781 1.00 93.12 107 LYS A C 1
ATOM 882 O O . LYS A 1 107 ? -8.021 -8.910 -1.661 1.00 93.12 107 LYS A O 1
ATOM 887 N N . ASN A 1 108 ? -6.584 -8.172 -0.117 1.00 91.38 108 ASN A N 1
ATOM 888 C CA . ASN A 1 108 ? -5.584 -9.229 -0.341 1.00 91.38 108 ASN A CA 1
ATOM 889 C C . ASN A 1 108 ? -5.852 -10.473 0.529 1.00 91.38 108 ASN A C 1
ATOM 891 O O . ASN A 1 108 ? -4.946 -10.993 1.180 1.00 91.38 108 ASN A O 1
ATOM 895 N N . ILE A 1 109 ? -7.098 -10.958 0.552 1.00 81.00 109 ILE A N 1
ATOM 896 C CA . ILE A 1 109 ? -7.554 -12.016 1.472 1.00 81.00 109 ILE A CA 1
ATOM 897 C C . ILE A 1 109 ? -6.741 -13.314 1.392 1.00 81.00 109 ILE A C 1
ATOM 899 O O . ILE A 1 109 ? -6.647 -14.036 2.377 1.00 81.00 109 ILE A O 1
ATOM 903 N N . GLN A 1 110 ? -6.123 -13.600 0.245 1.00 77.88 110 GLN A N 1
ATOM 904 C CA . GLN A 1 110 ? -5.293 -14.784 0.034 1.00 77.88 110 GLN A CA 1
ATOM 905 C C . GLN A 1 110 ? -3.981 -14.785 0.840 1.00 77.88 110 GLN A C 1
ATOM 907 O O . GLN A 1 110 ? -3.339 -15.828 0.930 1.00 77.88 110 GLN A O 1
ATOM 912 N N . HIS A 1 111 ? -3.584 -13.643 1.411 1.00 70.50 111 HIS A N 1
ATOM 913 C CA . HIS A 1 111 ? -2.380 -13.504 2.240 1.00 70.50 111 HIS A CA 1
ATOM 914 C C . HIS A 1 111 ? -2.680 -13.355 3.737 1.00 70.50 111 HIS A C 1
ATOM 916 O O . HIS A 1 111 ? -1.754 -13.365 4.544 1.00 70.50 111 HIS A O 1
ATOM 922 N N . ASN A 1 112 ? -3.958 -13.268 4.119 1.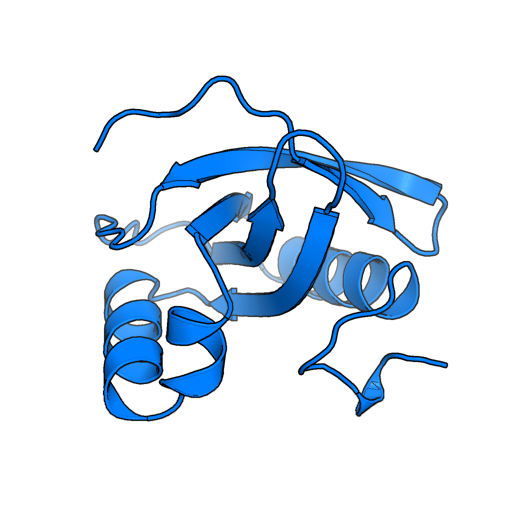00 68.62 112 ASN A N 1
ATOM 923 C CA . ASN A 1 112 ? -4.378 -13.199 5.516 1.00 68.62 112 ASN A CA 1
ATOM 924 C C . ASN A 1 112 ? -4.351 -14.614 6.127 1.00 68.62 112 ASN A C 1
ATOM 926 O O . ASN A 1 112 ? -5.395 -15.263 6.230 1.00 68.62 112 ASN A O 1
ATOM 930 N N . CYS A 1 113 ? -3.159 -15.103 6.471 1.00 57.56 113 CYS A N 1
ATOM 931 C CA . CYS A 1 113 ? -2.926 -16.438 7.032 1.00 57.56 113 CYS A CA 1
ATOM 932 C C . CYS A 1 113 ? -2.539 -16.380 8.512 1.00 57.56 113 CYS A C 1
ATOM 934 O O . CYS A 1 113 ? -1.573 -15.653 8.835 1.00 57.56 113 CYS A O 1
#

Sequence (113 aa):
MPLVTIPLQLFGKSLKEYNFSVFTLPATFKPVEEFGMLYVYFYKDETTTRLIYCGKDTNIPQRLEDHERDDKDIIEASNYIGVIYYADYKQLEADEVDILEGNSFEKNIQHNC

Secondary structure (DSSP, 8-state):
--EE----EEE-TT--EEE-EEEESS------TT-EEEEEEEEE-SS-EEEEEEEEES-HHHHHHHHHHH-HHHHHT-SEEEEEEES-HHHHHHHHHHHHHHS--SS-GGG--